Protein AF-A0A8T1C6S6-F1 (afdb_monomer_lite)

Secondary structure (DSSP, 8-state):
----HHHHHHHHHHHHHHHHHHHHHHHHHHHHHHHHHHHHHHHHHHHHHHHHHHHHHHHHHHHHHHHHHHHHS----TTSPPPP-------------------------------------

Structure (mmCIF, N/CA/C/O backbone):
data_AF-A0A8T1C6S6-F1
#
_entry.id   AF-A0A8T1C6S6-F1
#
loop_
_atom_site.group_PDB
_atom_site.id
_atom_site.type_symbol
_atom_site.label_atom_id
_atom_site.label_alt_id
_atom_site.label_comp_id
_atom_site.label_asym_id
_atom_site.label_entity_id
_atom_site.label_seq_id
_atom_site.pdbx_PDB_ins_code
_atom_site.Cartn_x
_atom_site.Cartn_y
_atom_site.Cartn_z
_atom_site.occupancy
_atom_site.B_iso_or_equiv
_atom_site.auth_seq_id
_atom_site.auth_comp_id
_atom_site.auth_asym_id
_atom_site.auth_atom_id
_atom_site.pdbx_PDB_model_num
ATOM 1 N N . MET A 1 1 ? 35.279 7.727 -55.010 1.00 49.59 1 MET A N 1
ATOM 2 C CA . MET A 1 1 ? 34.417 8.153 -53.891 1.00 49.59 1 MET A CA 1
ATOM 3 C C . MET A 1 1 ? 34.460 7.056 -52.834 1.00 49.59 1 MET A C 1
ATOM 5 O O . MET A 1 1 ? 33.750 6.072 -53.003 1.00 49.59 1 MET A O 1
ATOM 9 N N . PRO A 1 2 ? 35.362 7.113 -51.839 1.00 57.50 2 PRO A N 1
ATOM 10 C CA . PRO A 1 2 ? 35.356 6.124 -50.771 1.00 57.50 2 PRO A CA 1
ATOM 11 C C . PRO A 1 2 ? 34.124 6.400 -49.908 1.00 57.50 2 PRO A C 1
ATOM 13 O O . PRO A 1 2 ? 33.947 7.506 -49.404 1.00 57.50 2 PRO A O 1
ATOM 16 N N . PHE A 1 3 ? 33.221 5.430 -49.829 1.00 63.59 3 PHE A N 1
ATOM 17 C CA . PHE A 1 3 ? 32.068 5.519 -48.946 1.00 63.59 3 PHE A CA 1
ATOM 18 C C . PHE A 1 3 ? 32.552 5.517 -47.496 1.00 63.59 3 PHE A C 1
ATOM 20 O O . PHE A 1 3 ? 33.467 4.773 -47.143 1.00 63.59 3 PHE A O 1
ATOM 27 N N . ASP A 1 4 ? 31.933 6.365 -46.680 1.00 71.56 4 ASP A N 1
ATOM 28 C CA . ASP A 1 4 ? 32.281 6.645 -45.286 1.00 71.56 4 ASP A CA 1
ATOM 29 C C . ASP A 1 4 ? 31.857 5.486 -44.357 1.00 71.56 4 ASP A C 1
ATOM 31 O O . ASP A 1 4 ? 31.008 5.613 -43.475 1.00 71.56 4 ASP A O 1
ATOM 35 N N . LEU A 1 5 ? 32.399 4.293 -44.622 1.00 76.06 5 LEU A N 1
ATOM 36 C CA . LEU A 1 5 ? 32.108 3.040 -43.917 1.00 76.06 5 LEU A CA 1
ATOM 37 C C . LEU A 1 5 ? 32.369 3.153 -42.407 1.00 76.06 5 LEU A C 1
ATOM 39 O O . LEU A 1 5 ? 31.628 2.571 -41.620 1.00 76.06 5 LEU A O 1
ATOM 43 N N . GLY A 1 6 ? 33.360 3.954 -41.998 1.00 80.75 6 GLY A N 1
ATOM 44 C CA . GLY A 1 6 ? 33.658 4.204 -40.585 1.00 80.75 6 GLY A CA 1
ATOM 45 C C . GLY A 1 6 ? 32.567 5.004 -39.866 1.00 80.75 6 GLY A C 1
ATOM 46 O O . GLY A 1 6 ? 32.256 4.721 -38.710 1.00 80.75 6 GLY A O 1
ATOM 47 N N . LEU A 1 7 ? 31.928 5.960 -40.549 1.00 84.31 7 LEU A N 1
ATOM 48 C CA . LEU A 1 7 ? 30.832 6.741 -39.973 1.00 84.31 7 LEU A CA 1
ATOM 49 C C . LEU A 1 7 ? 29.555 5.902 -39.804 1.00 84.31 7 LEU A C 1
ATOM 51 O O . LEU A 1 7 ? 28.829 6.076 -38.822 1.00 84.31 7 LEU A O 1
ATOM 55 N N . LEU A 1 8 ? 29.284 4.978 -40.734 1.00 85.00 8 LEU A N 1
ATOM 56 C CA . LEU A 1 8 ? 28.167 4.037 -40.604 1.00 85.00 8 LEU A CA 1
ATOM 57 C C . LEU A 1 8 ? 28.379 3.048 -39.452 1.00 85.00 8 LEU A C 1
ATOM 59 O O . LEU A 1 8 ? 27.453 2.852 -38.666 1.00 85.00 8 LEU A O 1
ATOM 63 N N . ASP A 1 9 ? 29.575 2.473 -39.321 1.00 88.31 9 ASP A N 1
ATOM 64 C CA . ASP A 1 9 ? 29.896 1.502 -38.266 1.00 88.31 9 ASP A CA 1
ATOM 65 C C . ASP A 1 9 ? 29.833 2.129 -36.861 1.00 88.31 9 ASP A C 1
ATOM 67 O O . ASP A 1 9 ? 29.230 1.577 -35.934 1.00 88.31 9 ASP A O 1
ATOM 71 N N . LEU A 1 10 ? 30.332 3.365 -36.722 1.00 89.88 10 LEU A N 1
ATOM 72 C CA . LEU A 1 10 ? 30.216 4.141 -35.486 1.00 89.88 10 LEU A CA 1
ATOM 73 C C . LEU A 1 10 ? 28.750 4.421 -35.121 1.00 89.88 10 LEU A C 1
ATOM 75 O O . LEU A 1 10 ? 28.355 4.297 -33.959 1.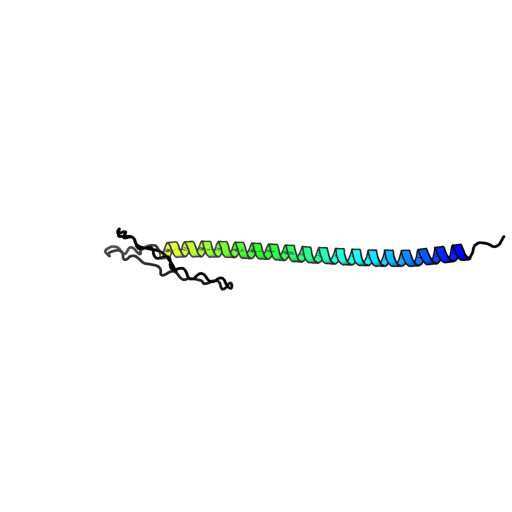00 89.88 10 LEU A O 1
ATOM 79 N N . LYS A 1 11 ? 27.925 4.788 -36.108 1.00 90.00 11 LYS A N 1
ATOM 80 C CA . LYS A 1 11 ? 26.500 5.067 -35.895 1.00 90.00 11 LYS A CA 1
ATOM 81 C C . LYS A 1 11 ? 25.739 3.802 -35.497 1.00 90.00 11 LYS A C 1
ATOM 83 O O . LYS A 1 11 ? 24.906 3.863 -34.595 1.00 90.00 11 LYS A O 1
ATOM 88 N N . LEU A 1 12 ? 26.063 2.664 -36.111 1.00 91.50 12 LEU A N 1
ATOM 89 C CA . LEU A 1 12 ? 25.465 1.368 -35.791 1.00 91.50 12 LEU A CA 1
ATOM 90 C C . LEU A 1 12 ? 25.827 0.920 -34.367 1.00 91.50 12 LEU A C 1
ATOM 92 O O . LEU A 1 12 ? 24.945 0.550 -33.592 1.00 91.50 12 LEU A O 1
ATOM 96 N N . THR A 1 13 ? 27.102 1.052 -33.995 1.00 92.88 13 THR A N 1
ATOM 97 C CA . THR A 1 13 ? 27.604 0.739 -32.649 1.00 92.88 13 THR A CA 1
ATOM 98 C C . THR A 1 13 ? 26.948 1.625 -31.588 1.00 92.88 13 THR A C 1
ATOM 100 O O . THR A 1 13 ? 26.507 1.142 -30.545 1.00 92.88 13 THR A O 1
ATOM 103 N N . CYS A 1 14 ? 26.808 2.923 -31.865 1.00 89.25 14 CYS A N 1
ATOM 104 C CA . CYS A 1 14 ? 26.141 3.852 -30.958 1.00 89.25 14 CYS A CA 1
ATOM 105 C C . CYS A 1 14 ? 24.650 3.509 -30.782 1.00 89.25 14 CYS A C 1
ATOM 107 O O . CYS A 1 14 ? 24.152 3.480 -29.656 1.00 89.25 14 CYS A O 1
ATOM 109 N N . CYS A 1 15 ? 23.948 3.171 -31.870 1.00 91.81 15 CYS A N 1
ATOM 110 C CA . CYS A 1 15 ? 22.557 2.722 -31.810 1.00 91.81 15 CYS A CA 1
ATOM 111 C C . CYS A 1 15 ? 22.387 1.449 -30.969 1.00 91.81 15 CYS A C 1
ATOM 113 O O . CYS A 1 15 ? 21.448 1.386 -30.177 1.00 91.81 15 CYS A O 1
ATOM 115 N N . ALA A 1 16 ? 23.292 0.474 -31.094 1.00 93.50 16 ALA A N 1
ATOM 116 C CA . ALA A 1 16 ? 23.253 -0.748 -30.292 1.00 93.50 16 ALA A CA 1
ATOM 117 C C . ALA A 1 16 ? 23.418 -0.445 -28.792 1.00 93.50 16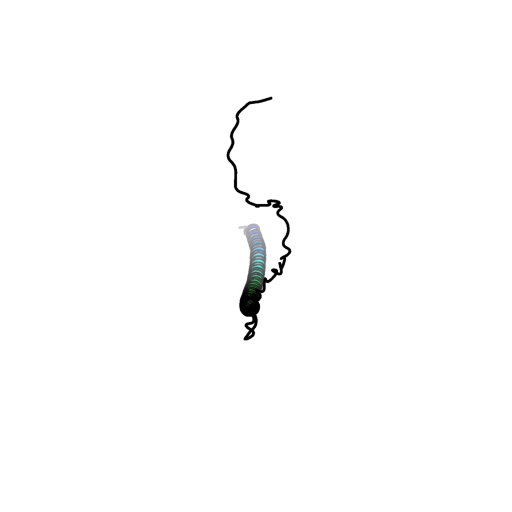 ALA A C 1
ATOM 119 O O . ALA A 1 16 ? 22.571 -0.821 -27.984 1.00 93.50 16 ALA A O 1
ATOM 120 N N . ILE A 1 17 ? 24.438 0.340 -28.428 1.00 94.94 17 ILE A N 1
ATOM 121 C CA . ILE A 1 17 ? 24.715 0.699 -27.028 1.00 94.94 17 ILE A CA 1
ATOM 122 C C . ILE A 1 17 ? 23.549 1.479 -26.408 1.00 94.94 17 ILE A C 1
ATOM 124 O O . ILE A 1 17 ? 23.157 1.229 -25.266 1.00 94.94 17 ILE A O 1
ATOM 128 N N . VAL A 1 18 ? 22.995 2.450 -27.137 1.00 95.12 18 VAL A N 1
ATOM 129 C CA . VAL A 1 18 ? 21.854 3.238 -26.654 1.00 95.12 18 VAL A CA 1
ATOM 130 C C . VAL A 1 18 ? 20.603 2.364 -26.537 1.00 95.12 18 VAL A C 1
ATOM 132 O O . VAL A 1 18 ? 19.873 2.490 -25.554 1.00 95.12 18 VAL A O 1
ATOM 135 N N . GLY A 1 19 ? 20.382 1.446 -27.482 1.00 95.25 19 GLY A N 1
ATOM 136 C CA . GLY A 1 19 ? 19.285 0.480 -27.445 1.00 95.25 19 GLY A CA 1
ATOM 137 C C . GLY A 1 19 ? 19.328 -0.422 -26.210 1.00 95.25 19 GLY A C 1
ATOM 138 O O . GLY A 1 19 ? 18.327 -0.536 -25.502 1.00 95.25 19 GLY A O 1
ATOM 139 N N . ASP A 1 20 ? 20.493 -0.984 -25.891 1.00 96.62 20 ASP A N 1
ATOM 140 C CA . ASP A 1 20 ? 20.669 -1.846 -24.716 1.00 96.62 20 ASP A CA 1
ATOM 141 C C . ASP A 1 20 ? 20.451 -1.085 -23.403 1.00 96.62 20 ASP A C 1
ATOM 143 O O . ASP A 1 20 ? 19.795 -1.582 -22.480 1.00 96.62 20 ASP A O 1
ATOM 147 N N . LYS A 1 21 ? 20.935 0.162 -23.325 1.00 96.56 21 LYS A N 1
ATOM 148 C CA . LYS A 1 21 ? 20.699 1.037 -22.167 1.00 96.56 21 LYS A CA 1
ATOM 149 C C . LYS A 1 21 ? 19.220 1.375 -21.998 1.00 96.56 21 LYS 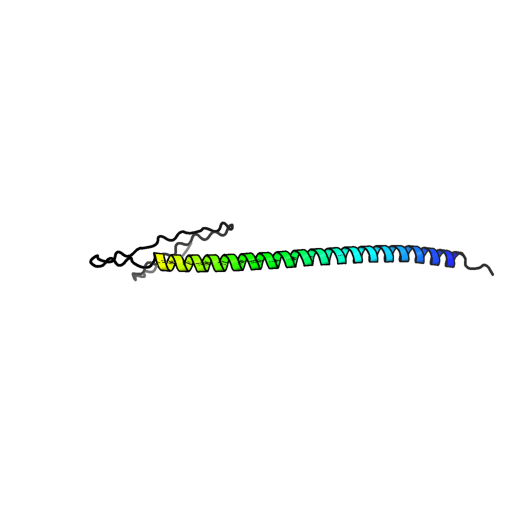A C 1
ATOM 151 O O . LYS A 1 21 ? 18.719 1.327 -20.878 1.00 96.56 21 LYS A O 1
ATOM 156 N N . LEU A 1 22 ? 18.517 1.683 -23.089 1.00 96.88 22 LEU A N 1
ATOM 157 C CA . LEU A 1 22 ? 17.076 1.949 -23.072 1.00 96.88 22 LEU A CA 1
ATOM 158 C C . LEU A 1 22 ? 16.285 0.720 -22.622 1.00 96.88 22 LEU A C 1
ATOM 160 O O . LEU A 1 22 ? 15.372 0.850 -21.809 1.00 96.88 22 LEU A O 1
ATOM 164 N N . LYS A 1 23 ? 16.655 -0.468 -23.107 1.00 96.94 23 LYS A N 1
ATOM 165 C CA . LYS A 1 23 ? 16.029 -1.726 -22.693 1.00 96.94 23 LYS A CA 1
ATOM 166 C C . LYS A 1 23 ? 16.237 -1.986 -21.203 1.00 96.94 23 LYS A C 1
ATOM 168 O O . LYS A 1 23 ? 15.271 -2.195 -20.482 1.00 96.94 23 LYS A O 1
ATOM 173 N N . THR A 1 24 ? 17.473 -1.856 -20.730 1.00 97.69 24 THR A N 1
ATOM 174 C CA . THR A 1 24 ? 17.809 -2.026 -19.309 1.00 97.69 24 THR A CA 1
ATOM 175 C C . THR A 1 24 ? 17.051 -1.031 -18.427 1.00 97.69 24 THR A C 1
ATOM 177 O O . THR A 1 24 ? 16.514 -1.403 -17.386 1.00 97.69 24 THR A O 1
ATOM 180 N N . ALA A 1 25 ? 16.969 0.235 -18.847 1.00 97.19 25 ALA A N 1
ATOM 181 C CA . ALA A 1 25 ? 16.226 1.260 -18.119 1.00 97.19 25 ALA A CA 1
ATOM 182 C C . ALA A 1 25 ? 14.722 0.952 -18.066 1.00 97.19 25 ALA A C 1
ATOM 184 O O . ALA A 1 25 ? 14.089 1.162 -17.032 1.00 97.19 25 ALA A O 1
ATOM 185 N N . ARG A 1 26 ? 14.157 0.426 -19.157 1.00 97.94 26 ARG A N 1
ATOM 186 C CA . ARG A 1 26 ? 12.755 0.011 -19.214 1.00 97.94 26 ARG A CA 1
ATOM 187 C C . ARG A 1 26 ? 12.476 -1.166 -18.282 1.00 97.94 26 ARG A C 1
ATOM 189 O O . ARG A 1 26 ? 11.557 -1.080 -17.477 1.00 97.94 26 ARG A O 1
ATOM 196 N N . ASP A 1 27 ? 13.307 -2.201 -18.324 1.00 98.19 27 ASP A N 1
ATOM 197 C CA . ASP A 1 27 ? 13.158 -3.379 -17.464 1.00 98.19 27 ASP A CA 1
ATOM 198 C C . ASP A 1 27 ? 13.286 -3.004 -15.971 1.00 98.19 27 ASP A C 1
ATOM 200 O O . ASP A 1 27 ? 12.549 -3.506 -15.114 1.00 98.19 27 ASP A O 1
ATOM 204 N N . ALA A 1 28 ? 14.185 -2.065 -15.649 1.00 97.88 28 ALA A N 1
ATOM 205 C CA . ALA A 1 28 ? 14.320 -1.512 -14.304 1.00 97.88 28 ALA A CA 1
ATOM 206 C C . ALA A 1 28 ? 13.078 -0.712 -13.875 1.00 97.88 28 ALA A C 1
ATOM 208 O O . ALA A 1 28 ? 12.618 -0.860 -12.741 1.00 97.88 28 ALA A O 1
ATOM 209 N N . ALA A 1 29 ? 12.510 0.101 -14.772 1.00 98.00 29 ALA A N 1
ATOM 210 C CA . ALA A 1 29 ? 11.282 0.846 -14.506 1.00 98.00 29 ALA A CA 1
ATOM 211 C C . ALA A 1 29 ? 10.090 -0.093 -14.271 1.00 98.00 29 ALA A C 1
ATOM 213 O O . ALA A 1 29 ? 9.356 0.093 -13.303 1.00 98.00 29 ALA A O 1
ATOM 214 N N . ASP A 1 30 ? 9.938 -1.139 -15.086 1.00 98.31 30 ASP A N 1
ATOM 215 C CA . ASP A 1 30 ? 8.880 -2.143 -14.928 1.00 98.31 30 ASP A CA 1
ATOM 216 C C . ASP A 1 30 ? 9.024 -2.900 -13.596 1.00 98.31 30 ASP A C 1
ATOM 218 O O . ASP A 1 30 ? 8.044 -3.118 -12.875 1.00 98.31 30 ASP A O 1
ATOM 222 N N . THR A 1 31 ? 10.261 -3.228 -13.213 1.00 98.31 31 THR A N 1
ATOM 223 C CA . THR A 1 31 ? 10.567 -3.847 -11.916 1.00 98.31 31 THR A CA 1
ATOM 224 C C . THR A 1 31 ? 10.199 -2.928 -10.754 1.00 98.31 31 THR A C 1
ATOM 226 O O . THR A 1 31 ? 9.536 -3.364 -9.810 1.00 98.31 31 THR A O 1
ATOM 229 N N . LEU A 1 32 ? 10.583 -1.650 -10.821 1.00 98.06 32 LEU A N 1
ATOM 230 C CA . LEU A 1 32 ? 10.248 -0.668 -9.793 1.00 98.06 32 LEU A CA 1
ATOM 231 C C . LEU A 1 32 ? 8.731 -0.491 -9.676 1.00 98.06 32 LEU A C 1
ATOM 233 O O . LEU A 1 32 ? 8.196 -0.479 -8.571 1.00 98.06 32 LEU A O 1
ATOM 237 N N . ASN A 1 33 ? 8.025 -0.421 -10.803 1.00 98.12 33 ASN A N 1
ATOM 238 C CA . ASN A 1 33 ? 6.577 -0.239 -10.819 1.00 98.12 33 ASN A CA 1
ATOM 239 C C . ASN A 1 33 ? 5.848 -1.432 -10.173 1.00 98.12 33 ASN A C 1
ATOM 241 O O . ASN A 1 33 ? 4.892 -1.265 -9.409 1.00 98.12 33 ASN A O 1
ATOM 245 N N . ARG A 1 34 ? 6.362 -2.649 -10.398 1.00 98.31 34 ARG A N 1
ATOM 246 C CA . ARG A 1 34 ? 5.892 -3.860 -9.716 1.00 98.31 34 ARG A CA 1
ATOM 247 C C . ARG A 1 34 ? 6.139 -3.800 -8.207 1.00 98.31 34 ARG A C 1
ATOM 249 O O . ARG A 1 34 ? 5.233 -4.115 -7.439 1.00 98.31 34 ARG A O 1
ATOM 256 N N . GLN A 1 35 ? 7.328 -3.375 -7.778 1.00 98.50 35 GLN A N 1
ATOM 257 C CA . GLN A 1 35 ? 7.656 -3.244 -6.353 1.00 98.50 35 GLN A CA 1
ATOM 258 C C . GLN A 1 35 ? 6.797 -2.187 -5.653 1.00 98.50 35 GLN A C 1
ATOM 260 O O . GLN A 1 35 ? 6.313 -2.427 -4.549 1.00 98.50 35 GLN A O 1
ATOM 265 N N . VAL A 1 36 ? 6.566 -1.038 -6.293 1.00 98.50 36 VAL A N 1
ATOM 266 C CA . VAL A 1 36 ? 5.688 0.017 -5.767 1.00 98.50 36 VAL A CA 1
ATOM 267 C C . VAL A 1 36 ? 4.271 -0.515 -5.581 1.00 98.50 36 VAL A C 1
ATOM 269 O O . VAL A 1 36 ? 3.702 -0.346 -4.505 1.00 98.50 36 VAL A O 1
ATOM 272 N N . SER A 1 37 ? 3.743 -1.237 -6.572 1.00 98.06 37 SER A N 1
ATOM 273 C CA . SER A 1 37 ? 2.414 -1.856 -6.488 1.00 98.06 37 SER A CA 1
ATOM 274 C C . SER A 1 37 ? 2.318 -2.862 -5.332 1.00 98.06 37 SER A C 1
ATOM 276 O O . SER A 1 37 ? 1.323 -2.906 -4.609 1.00 98.06 37 SER A O 1
ATOM 278 N N . GLU A 1 38 ? 3.368 -3.655 -5.106 1.00 98.38 38 GLU A N 1
ATOM 279 C CA . GLU A 1 38 ? 3.421 -4.603 -3.989 1.00 98.38 38 GLU A CA 1
ATOM 280 C C . GLU A 1 38 ? 3.484 -3.896 -2.627 1.00 98.38 38 GLU A C 1
ATOM 282 O O . GLU A 1 38 ? 2.789 -4.284 -1.685 1.00 98.38 38 GLU A O 1
ATOM 287 N N . ILE A 1 39 ? 4.309 -2.853 -2.506 1.00 98.19 39 ILE A N 1
ATOM 288 C CA . ILE A 1 39 ? 4.427 -2.053 -1.281 1.00 98.19 39 ILE A CA 1
ATOM 289 C C . ILE A 1 39 ? 3.095 -1.375 -0.960 1.00 98.19 39 ILE A C 1
ATOM 291 O O . ILE A 1 39 ? 2.656 -1.442 0.187 1.00 98.19 39 ILE A O 1
ATOM 295 N N . GLN A 1 40 ? 2.438 -0.782 -1.957 1.00 98.06 40 GLN A N 1
ATOM 296 C CA . GLN A 1 40 ? 1.117 -0.172 -1.803 1.00 98.06 40 GLN A CA 1
ATOM 297 C C . GLN A 1 40 ? 0.092 -1.202 -1.321 1.00 98.06 40 GLN A C 1
ATOM 299 O O . GLN A 1 40 ? -0.543 -0.994 -0.292 1.00 98.06 40 GLN A O 1
ATOM 304 N N . GLY A 1 41 ? 0.030 -2.376 -1.956 1.00 98.31 41 GLY A N 1
ATOM 305 C CA . GLY A 1 41 ? -0.877 -3.439 -1.522 1.00 98.31 41 GLY A CA 1
ATOM 306 C C . GLY A 1 41 ? -0.609 -3.932 -0.093 1.00 98.31 41 GLY A C 1
ATOM 307 O O . GLY A 1 41 ? -1.545 -4.261 0.638 1.00 98.31 41 GLY A O 1
ATOM 308 N N . ARG A 1 42 ? 0.656 -3.977 0.349 1.00 98.44 42 ARG A N 1
ATOM 309 C CA . ARG A 1 42 ? 0.995 -4.289 1.749 1.00 98.44 42 ARG A CA 1
ATOM 310 C C . ARG A 1 42 ? 0.597 -3.165 2.702 1.00 98.44 42 ARG A C 1
ATOM 312 O O . ARG A 1 42 ? 0.121 -3.460 3.796 1.00 98.44 42 ARG A O 1
ATOM 319 N N . HIS A 1 43 ? 0.777 -1.912 2.297 1.00 98.19 43 HIS A N 1
ATOM 320 C CA . HIS A 1 43 ? 0.389 -0.747 3.083 1.00 98.19 43 HIS A CA 1
ATOM 321 C C . HIS A 1 43 ? -1.123 -0.717 3.319 1.00 98.19 43 HIS A C 1
ATOM 323 O O . HIS A 1 43 ? -1.548 -0.626 4.466 1.00 98.19 43 HIS A O 1
ATOM 329 N N . ASP A 1 44 ? -1.926 -0.921 2.275 1.00 98.00 44 ASP A N 1
ATOM 330 C CA . ASP A 1 44 ? -3.388 -0.937 2.383 1.00 98.00 44 ASP A CA 1
ATOM 331 C C . ASP A 1 44 ? -3.878 -2.031 3.339 1.00 98.00 44 ASP A C 1
ATOM 333 O O . ASP A 1 44 ? -4.755 -1.805 4.175 1.00 98.00 44 ASP A O 1
ATOM 337 N N . ARG A 1 45 ? -3.265 -3.221 3.274 1.00 97.94 45 ARG A N 1
ATOM 338 C CA . ARG A 1 45 ? -3.558 -4.318 4.210 1.00 97.94 45 ARG A CA 1
ATOM 339 C C . ARG A 1 45 ? -3.201 -3.953 5.647 1.00 97.94 45 ARG A C 1
ATOM 341 O O . ARG A 1 45 ? -3.973 -4.259 6.552 1.00 97.94 45 ARG A O 1
ATOM 348 N N . LEU A 1 46 ? -2.050 -3.316 5.858 1.00 98.06 46 LEU A N 1
ATOM 349 C CA . LEU A 1 46 ? -1.610 -2.895 7.186 1.00 98.06 46 LEU A CA 1
ATOM 350 C C . LEU A 1 46 ? -2.537 -1.822 7.769 1.00 98.06 46 LEU A C 1
ATOM 352 O O . LEU A 1 46 ? -2.896 -1.904 8.940 1.00 98.06 46 LEU A O 1
ATOM 356 N N . VAL A 1 47 ? -2.964 -0.853 6.956 1.00 98.12 47 VAL A N 1
ATOM 357 C CA . VAL A 1 47 ? -3.934 0.176 7.357 1.00 98.12 47 VAL A CA 1
ATOM 358 C C . VAL A 1 47 ? -5.271 -0.464 7.733 1.00 98.12 47 VAL A C 1
ATOM 360 O O . VAL A 1 47 ? -5.820 -0.162 8.791 1.00 98.12 47 VAL A O 1
ATOM 363 N N . ALA A 1 48 ? -5.766 -1.413 6.934 1.00 97.44 48 ALA A N 1
ATOM 364 C CA . ALA A 1 48 ? -7.007 -2.122 7.238 1.00 97.44 48 ALA A CA 1
ATOM 365 C C . ALA A 1 48 ? -6.934 -2.924 8.554 1.00 97.44 48 ALA A C 1
ATOM 367 O O . ALA A 1 48 ? -7.902 -2.955 9.321 1.00 97.44 48 ALA A O 1
ATOM 368 N N . ASP A 1 49 ? -5.795 -3.563 8.834 1.00 98.19 49 ASP A N 1
ATOM 369 C CA . ASP A 1 49 ? -5.577 -4.308 10.078 1.00 98.19 49 ASP A CA 1
ATOM 370 C C . ASP A 1 49 ? -5.458 -3.384 11.300 1.00 98.19 49 ASP A C 1
ATOM 372 O O . ASP A 1 49 ? -6.046 -3.641 12.357 1.00 98.19 49 ASP A O 1
ATOM 376 N N . HIS A 1 50 ? -4.773 -2.251 11.133 1.00 97.44 50 HIS A N 1
ATOM 377 C CA . HIS A 1 50 ? -4.695 -1.202 12.141 1.00 97.44 50 HIS A CA 1
ATOM 378 C C . HIS A 1 50 ? -6.097 -0.697 12.501 1.00 97.44 50 HIS A C 1
ATOM 380 O O . HIS A 1 50 ? -6.499 -0.762 13.661 1.00 97.44 50 HIS A O 1
ATOM 386 N N . ASP A 1 51 ? -6.897 -0.311 11.511 1.00 98.00 51 ASP A N 1
ATOM 387 C CA . ASP A 1 51 ? -8.280 0.123 11.708 1.00 98.00 51 ASP A CA 1
ATOM 388 C C . ASP A 1 51 ? -9.127 -0.924 12.440 1.00 98.00 51 ASP A C 1
ATOM 390 O O . ASP A 1 51 ? -9.920 -0.601 13.330 1.00 98.00 51 ASP A O 1
ATOM 394 N N . ARG A 1 52 ? -8.972 -2.203 12.082 1.00 97.50 52 ARG A N 1
ATOM 395 C CA . ARG A 1 52 ? -9.671 -3.303 12.754 1.00 97.50 52 ARG A CA 1
ATOM 396 C C . ARG A 1 52 ? -9.284 -3.384 14.228 1.00 97.50 52 ARG A C 1
ATOM 398 O O . ARG A 1 52 ? -10.171 -3.470 15.078 1.00 97.50 52 ARG A O 1
ATOM 405 N N . THR A 1 53 ? -7.992 -3.322 14.525 1.00 97.31 53 THR A N 1
ATOM 406 C CA . THR A 1 53 ? -7.466 -3.370 15.893 1.00 97.31 53 THR A CA 1
ATOM 407 C C . THR A 1 53 ? -7.961 -2.182 16.717 1.00 97.31 53 THR A C 1
ATOM 409 O O . THR A 1 53 ? -8.378 -2.347 17.864 1.00 97.31 53 THR A O 1
ATOM 412 N N . PHE A 1 54 ? -8.010 -0.987 16.126 1.00 96.75 54 PHE A N 1
ATOM 413 C CA . PHE A 1 54 ? -8.540 0.205 16.789 1.00 96.75 54 PHE A CA 1
ATOM 414 C C . PHE A 1 54 ? -10.030 0.078 17.107 1.00 96.75 54 PHE A C 1
ATOM 416 O O . PHE A 1 54 ? -10.428 0.381 18.233 1.00 96.75 54 PHE A O 1
ATOM 423 N N . ARG A 1 55 ? -10.844 -0.437 16.174 1.00 96.75 55 ARG A N 1
ATOM 424 C CA . ARG A 1 55 ? -12.272 -0.709 16.427 1.00 96.75 55 ARG A CA 1
ATOM 425 C C . ARG A 1 55 ? -12.470 -1.746 17.532 1.00 96.75 55 ARG A C 1
ATOM 427 O O . ARG A 1 55 ? -13.328 -1.569 18.390 1.00 96.75 55 ARG A O 1
ATOM 434 N N . GLN A 1 56 ? -11.669 -2.812 17.538 1.00 97.12 56 GLN A N 1
ATOM 435 C CA . GLN A 1 56 ? -11.722 -3.834 18.588 1.00 97.12 56 GLN A CA 1
ATOM 436 C C . GLN A 1 56 ? -11.364 -3.261 19.959 1.00 97.12 56 GLN A C 1
ATOM 438 O O . GLN A 1 56 ? -12.041 -3.555 20.943 1.00 97.12 56 GLN A O 1
ATOM 443 N N . ARG A 1 57 ? -10.326 -2.422 20.024 1.00 97.38 57 ARG A N 1
ATOM 444 C CA . ARG A 1 57 ? -9.925 -1.748 21.259 1.00 97.38 57 ARG A CA 1
ATOM 445 C C . ARG A 1 57 ? -11.011 -0.798 21.761 1.00 97.38 57 ARG A C 1
ATOM 447 O O . ARG A 1 57 ? -11.307 -0.826 22.949 1.00 97.38 57 ARG A O 1
ATOM 454 N N . ASP A 1 58 ? -11.605 0.011 20.884 1.00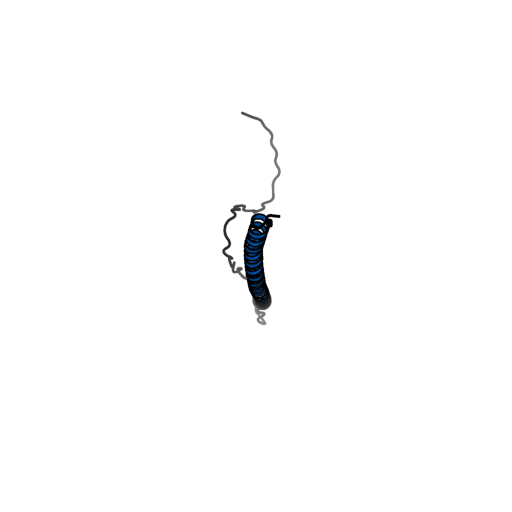 97.50 58 ASP A N 1
ATOM 455 C CA . ASP A 1 58 ? -12.702 0.921 21.249 1.00 97.50 58 ASP A CA 1
ATOM 456 C C . ASP A 1 58 ? -13.894 0.156 21.835 1.00 97.50 58 ASP A C 1
ATOM 458 O O . ASP A 1 58 ? -14.400 0.489 22.905 1.00 97.50 58 ASP A O 1
ATOM 462 N N . GLU A 1 59 ? -14.284 -0.942 21.190 1.00 97.31 59 GLU A N 1
ATOM 463 C CA . GLU A 1 59 ? -15.370 -1.793 21.668 1.00 97.31 59 GLU A CA 1
ATOM 464 C C . GLU A 1 59 ? -15.035 -2.470 23.008 1.00 97.31 59 GLU A C 1
ATOM 466 O O . GLU A 1 59 ? -15.879 -2.535 23.904 1.00 97.31 59 GLU A O 1
ATOM 471 N N . ALA A 1 60 ? -13.796 -2.934 23.193 1.00 96.50 60 ALA A N 1
ATOM 472 C CA . ALA A 1 60 ? -13.346 -3.488 24.467 1.00 96.50 60 ALA A CA 1
ATOM 473 C C . ALA A 1 60 ? -13.381 -2.437 25.589 1.00 96.50 60 ALA A C 1
ATOM 475 O O . ALA A 1 60 ? -13.861 -2.727 26.686 1.00 96.50 60 ALA A O 1
ATOM 476 N N . LEU A 1 61 ? -12.938 -1.208 25.312 1.00 96.56 61 LEU A N 1
ATOM 477 C CA . LEU A 1 61 ? -12.992 -0.097 26.264 1.00 96.56 61 LEU A CA 1
ATOM 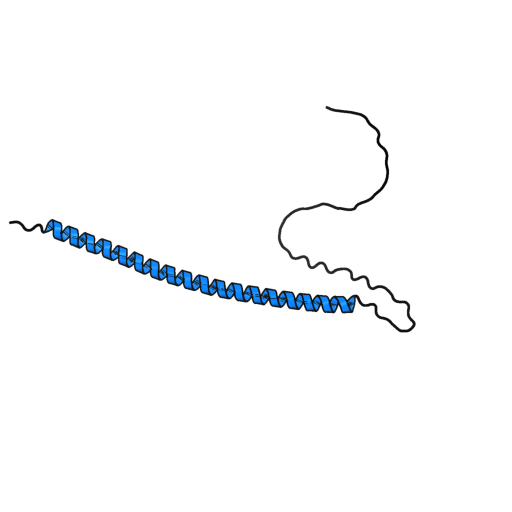478 C C . LEU A 1 61 ? -14.435 0.295 26.597 1.00 96.56 61 LEU A C 1
ATOM 480 O O . LEU A 1 61 ? -14.749 0.494 27.769 1.00 96.56 61 LEU A O 1
ATOM 484 N N . ARG A 1 62 ? -15.336 0.325 25.606 1.00 95.88 62 ARG A N 1
ATOM 485 C CA . ARG A 1 62 ? -16.772 0.563 25.826 1.00 95.88 62 ARG A CA 1
ATOM 486 C C . ARG A 1 62 ? -17.377 -0.487 26.761 1.00 95.88 62 ARG A C 1
ATOM 488 O O . ARG A 1 62 ? -18.118 -0.141 27.679 1.00 95.88 62 ARG A O 1
ATOM 495 N N . ARG A 1 63 ? -17.035 -1.764 26.570 1.00 95.25 63 ARG A N 1
ATOM 496 C CA . ARG A 1 63 ? -17.488 -2.857 27.449 1.00 95.25 63 ARG A CA 1
ATOM 497 C C . ARG A 1 63 ? -16.912 -2.741 28.855 1.00 95.25 63 ARG A C 1
ATOM 499 O O . ARG A 1 63 ? -17.650 -2.918 29.819 1.00 95.25 63 ARG A O 1
ATOM 506 N N . LEU A 1 64 ? -15.626 -2.418 28.982 1.00 94.25 64 LEU A N 1
ATOM 507 C CA . LEU A 1 64 ? -14.993 -2.202 30.283 1.00 94.25 64 LEU A CA 1
ATOM 508 C C . LEU A 1 64 ? -15.639 -1.041 31.042 1.00 94.25 64 LEU A C 1
ATOM 510 O O . LEU A 1 64 ? -15.894 -1.179 32.234 1.00 94.25 64 LEU A O 1
ATOM 514 N N . ALA A 1 65 ? -15.967 0.060 30.361 1.00 92.00 65 ALA A N 1
ATOM 515 C CA . ALA A 1 65 ? -16.688 1.178 30.963 1.00 92.00 65 ALA A CA 1
ATOM 516 C C . ALA A 1 65 ? -18.073 0.749 31.475 1.00 92.00 65 ALA A C 1
ATOM 518 O O . ALA A 1 65 ? -18.421 1.049 32.613 1.00 92.00 65 ALA A O 1
ATOM 519 N N . ALA A 1 66 ? -18.829 -0.028 30.691 1.00 91.12 66 ALA A N 1
ATOM 520 C CA . ALA A 1 66 ? -20.121 -0.558 31.130 1.00 91.12 66 ALA A CA 1
ATOM 521 C C . ALA A 1 66 ? -19.996 -1.465 32.371 1.00 91.12 66 ALA A C 1
ATOM 523 O O . ALA A 1 66 ? -20.810 -1.379 33.288 1.00 91.12 66 ALA A O 1
ATOM 524 N N . VAL A 1 67 ? -18.959 -2.307 32.435 1.00 90.88 67 VAL A N 1
ATOM 525 C CA . VAL A 1 67 ? -18.681 -3.136 33.619 1.00 90.88 67 VAL A CA 1
ATOM 526 C C . VAL A 1 67 ? -18.305 -2.266 34.820 1.00 90.88 67 VAL A C 1
ATOM 528 O O . VAL A 1 67 ? -18.834 -2.479 35.911 1.00 90.88 67 VAL A O 1
ATOM 531 N N . ALA A 1 68 ? -17.446 -1.264 34.633 1.00 85.94 68 ALA A N 1
ATOM 532 C CA . ALA A 1 68 ? -17.054 -0.342 35.694 1.00 85.94 68 ALA A CA 1
ATOM 533 C C . ALA A 1 68 ? -18.261 0.413 36.278 1.00 85.94 68 ALA A C 1
ATOM 535 O O . ALA A 1 68 ? -18.363 0.515 37.495 1.00 85.94 68 ALA A O 1
ATOM 536 N N . GLU A 1 69 ? -19.212 0.845 35.443 1.00 83.38 69 GLU A N 1
ATOM 537 C CA . GLU A 1 69 ? -20.482 1.450 35.882 1.00 83.38 69 GLU A CA 1
ATOM 538 C C . GLU A 1 69 ? -21.332 0.495 36.734 1.00 83.38 69 GLU A C 1
ATOM 540 O O . GLU A 1 69 ? -21.952 0.894 37.720 1.00 83.38 69 GLU A O 1
ATOM 545 N N . THR A 1 70 ? -21.364 -0.798 36.396 1.00 79.62 70 THR A N 1
ATOM 546 C CA . THR A 1 70 ? -22.073 -1.780 37.235 1.00 79.62 70 THR A CA 1
ATOM 547 C C . THR A 1 70 ? -21.354 -2.052 38.554 1.00 79.62 70 THR A C 1
ATOM 549 O O . THR A 1 70 ? -22.014 -2.232 39.575 1.00 79.62 70 THR A O 1
ATOM 552 N N . ALA A 1 71 ? -20.019 -2.047 38.552 1.00 73.50 71 ALA A N 1
ATOM 553 C CA . ALA A 1 71 ? -19.198 -2.299 39.733 1.00 73.50 71 ALA A CA 1
ATOM 554 C C . ALA A 1 71 ? -19.131 -1.094 40.688 1.00 73.50 71 ALA A C 1
ATOM 556 O O . ALA A 1 71 ? -18.997 -1.277 41.896 1.00 73.50 71 ALA A O 1
ATOM 557 N N . SER A 1 72 ? -19.241 0.132 40.169 1.00 70.12 72 SER A N 1
ATOM 558 C CA . SER A 1 72 ? -19.280 1.367 40.962 1.00 70.12 72 SER A CA 1
ATOM 559 C C . SER A 1 72 ? -20.641 1.602 41.626 1.00 70.12 72 SER A C 1
ATOM 561 O O . SER A 1 72 ? -20.760 2.436 42.527 1.00 70.12 72 SER A O 1
ATOM 563 N N . ARG A 1 73 ? -21.679 0.863 41.211 1.00 69.81 73 ARG A N 1
ATOM 564 C CA . ARG A 1 73 ? -23.034 1.003 41.740 1.00 69.81 73 ARG A CA 1
ATOM 565 C C . ARG A 1 73 ? -23.143 0.340 43.122 1.00 69.81 73 ARG A C 1
ATOM 567 O O . ARG A 1 73 ? -22.962 -0.872 43.231 1.00 69.81 73 ARG A O 1
ATOM 574 N N . PRO A 1 74 ? -23.498 1.085 44.186 1.00 65.00 74 PRO A N 1
ATOM 575 C CA . PRO A 1 74 ? -23.659 0.502 45.513 1.00 65.00 74 PRO A CA 1
ATOM 576 C C . PRO A 1 74 ? -24.789 -0.531 45.520 1.00 65.00 74 PRO A C 1
ATOM 578 O O . PRO A 1 74 ? -25.915 -0.232 45.107 1.00 65.00 74 PRO A O 1
ATOM 581 N N . ILE A 1 75 ? -24.512 -1.732 46.028 1.00 65.06 75 ILE A N 1
ATOM 582 C CA . ILE A 1 75 ? -25.537 -2.756 46.242 1.00 65.06 75 ILE A CA 1
ATOM 583 C C . ILE A 1 75 ? -26.475 -2.247 47.342 1.00 65.06 75 ILE A C 1
ATOM 585 O O . ILE A 1 75 ? -26.083 -2.117 48.501 1.00 65.06 75 ILE A O 1
ATOM 589 N N . ARG A 1 76 ? -27.725 -1.933 46.984 1.00 60.56 76 ARG A N 1
ATOM 590 C CA . ARG A 1 76 ? -28.764 -1.580 47.959 1.00 60.56 76 ARG A CA 1
ATOM 591 C C . ARG A 1 76 ? -29.442 -2.851 48.453 1.00 60.56 76 ARG A C 1
ATOM 593 O O . ARG A 1 76 ? -30.253 -3.432 47.740 1.00 60.56 76 ARG A O 1
ATOM 600 N N . VAL A 1 77 ? -29.124 -3.257 49.678 1.00 61.69 77 VAL A N 1
ATOM 601 C CA . VAL A 1 77 ? -29.870 -4.293 50.402 1.00 61.69 77 VAL A CA 1
ATOM 602 C C . VAL A 1 77 ? -30.963 -3.592 51.220 1.00 61.69 77 VAL A C 1
ATOM 604 O O . VAL A 1 77 ? -30.626 -2.728 52.034 1.00 61.69 77 VAL A O 1
ATOM 607 N N . PRO A 1 78 ? -32.261 -3.895 51.014 1.00 55.47 78 PRO A N 1
ATOM 608 C CA . PRO A 1 78 ? -33.332 -3.320 51.826 1.00 55.47 78 PRO A CA 1
ATOM 609 C C . PRO A 1 78 ? -33.069 -3.561 53.320 1.00 55.47 78 PRO A C 1
ATOM 611 O O . PRO A 1 78 ? -32.940 -4.704 53.748 1.00 55.47 78 PRO A O 1
ATOM 614 N N . GLY A 1 79 ? -32.957 -2.482 54.101 1.00 59.09 79 GLY A N 1
ATOM 615 C CA . GLY A 1 79 ? -32.706 -2.534 55.548 1.00 59.09 79 GLY A CA 1
ATOM 616 C C . GLY A 1 79 ? -31.238 -2.441 55.996 1.00 59.09 79 GLY A C 1
ATOM 617 O O . GLY A 1 79 ? -31.008 -2.377 57.199 1.00 59.09 79 GLY A O 1
ATOM 618 N N . ALA A 1 80 ? -30.255 -2.381 55.087 1.00 57.88 80 ALA A N 1
ATOM 619 C CA . ALA A 1 80 ? -28.839 -2.227 55.446 1.00 57.88 80 ALA A CA 1
ATOM 620 C C . ALA A 1 80 ? -28.274 -0.846 55.043 1.00 57.88 80 ALA A C 1
ATOM 622 O O . ALA A 1 80 ? -28.605 -0.341 53.964 1.00 57.88 80 ALA A O 1
ATOM 623 N N . PRO A 1 81 ? -27.402 -0.224 55.863 1.00 57.03 81 PRO A N 1
ATOM 624 C CA . PRO A 1 81 ? -26.701 1.000 55.483 1.00 57.03 81 PRO A CA 1
ATOM 625 C C . PRO A 1 81 ? -25.755 0.747 54.297 1.00 57.03 81 PRO A C 1
ATOM 627 O O . PRO A 1 81 ? -25.047 -0.258 54.245 1.00 57.03 81 PRO A O 1
ATOM 630 N N . SER A 1 82 ? -25.748 1.661 53.325 1.00 54.22 82 SER A N 1
ATOM 631 C CA . SER A 1 82 ? -24.930 1.559 52.112 1.00 54.22 82 SER A CA 1
ATOM 632 C C . SER A 1 82 ? -23.448 1.781 52.416 1.00 54.22 82 SER A C 1
ATOM 634 O O . SER A 1 82 ? -23.072 2.865 52.862 1.00 54.22 82 SER A O 1
ATOM 636 N N . ILE A 1 83 ? -22.609 0.786 52.122 1.00 57.41 83 ILE A N 1
ATOM 637 C CA . ILE A 1 83 ? -21.150 0.887 52.239 1.00 57.41 83 ILE A CA 1
ATOM 638 C C . ILE A 1 83 ? -20.587 1.326 50.873 1.00 57.41 83 ILE A C 1
ATOM 640 O O . ILE A 1 83 ? -20.855 0.651 49.875 1.00 57.41 83 ILE A O 1
ATOM 644 N N . PRO A 1 84 ? -19.851 2.448 50.778 1.00 53.88 84 PRO A N 1
ATOM 645 C CA . PRO A 1 84 ? -19.248 2.883 49.522 1.00 53.88 84 PRO A CA 1
ATOM 646 C C . PRO A 1 84 ? -18.144 1.909 49.085 1.00 53.88 84 PRO A C 1
ATOM 648 O O . PRO A 1 84 ? -17.250 1.583 49.863 1.00 53.88 84 PRO A O 1
ATOM 651 N N . VAL A 1 85 ? -18.193 1.456 47.830 1.00 54.56 85 VAL A N 1
ATOM 652 C CA . VAL A 1 85 ? -17.151 0.612 47.230 1.00 54.56 85 VAL A CA 1
ATOM 653 C C . VAL A 1 85 ? -16.126 1.526 46.559 1.00 54.56 85 VAL A C 1
ATOM 655 O O . VAL A 1 85 ? -16.382 2.078 45.492 1.00 54.56 85 VAL A O 1
ATOM 658 N N . THR A 1 86 ? -14.962 1.718 47.181 1.00 51.50 86 THR A N 1
ATOM 659 C CA . THR A 1 86 ? -13.825 2.398 46.544 1.00 51.50 86 THR A CA 1
ATOM 660 C C . THR A 1 86 ? -13.066 1.394 45.683 1.00 51.50 86 THR A C 1
ATOM 662 O O . THR A 1 86 ? -12.360 0.530 46.204 1.00 51.50 86 THR A O 1
ATOM 665 N N . SER A 1 87 ? -13.205 1.482 44.362 1.00 53.53 87 SER A N 1
ATOM 666 C CA . SER A 1 87 ? -12.409 0.686 43.427 1.00 53.53 87 SER A CA 1
ATOM 667 C C . SER A 1 87 ? -10.951 1.155 43.458 1.00 53.53 87 SER A C 1
ATOM 669 O O . SER A 1 87 ? -10.639 2.241 42.967 1.00 53.53 87 SER A O 1
ATOM 671 N N . ALA A 1 88 ? -10.050 0.348 44.024 1.00 57.19 88 ALA A N 1
ATOM 672 C CA . ALA A 1 88 ? -8.614 0.540 43.848 1.00 57.19 88 ALA A CA 1
ATOM 673 C C . ALA A 1 88 ? -8.287 0.313 42.363 1.00 57.19 88 ALA A C 1
ATOM 675 O O . ALA A 1 88 ? -8.454 -0.791 41.845 1.00 57.19 88 ALA A O 1
ATOM 676 N N . GLY A 1 89 ? -7.916 1.385 41.661 1.00 46.84 89 GLY A N 1
ATOM 677 C CA . GLY A 1 89 ? -7.667 1.359 40.223 1.00 46.84 89 GLY A CA 1
ATOM 678 C C . GLY A 1 89 ? -6.587 0.343 39.854 1.00 46.84 89 GLY A C 1
ATOM 679 O O . GLY A 1 89 ? -5.476 0.384 40.380 1.00 46.84 89 GLY A O 1
ATOM 680 N N . VAL A 1 90 ? -6.903 -0.562 38.925 1.00 51.06 90 VAL A N 1
ATOM 681 C CA . VAL A 1 90 ? -5.894 -1.406 38.284 1.00 51.06 90 VAL A CA 1
ATOM 682 C C . VAL A 1 90 ? -5.125 -0.541 37.283 1.00 51.06 90 VAL A C 1
ATOM 684 O O . VAL A 1 90 ? -5.641 -0.140 36.242 1.00 51.06 90 VAL A O 1
ATOM 687 N N . SER A 1 91 ? -3.891 -0.189 37.635 1.00 46.88 91 SER A N 1
ATOM 688 C CA . SER A 1 91 ? -2.967 0.487 36.727 1.00 46.88 91 SER A CA 1
ATOM 689 C C . SER A 1 91 ? -2.434 -0.539 35.728 1.00 46.88 91 SER A C 1
ATOM 691 O O . SER A 1 91 ? -1.567 -1.350 36.053 1.00 46.88 91 SER A O 1
ATOM 693 N N . VAL A 1 92 ? -2.981 -0.542 34.511 1.00 50.00 92 VAL A N 1
ATOM 694 C CA . VAL A 1 92 ? -2.401 -1.285 33.387 1.00 50.00 92 VAL A CA 1
ATOM 695 C C . VAL A 1 92 ? -1.270 -0.430 32.822 1.00 50.00 92 VAL A C 1
ATOM 697 O O . VAL A 1 92 ? -1.475 0.428 31.966 1.00 50.00 92 VAL A O 1
ATOM 700 N N . GLY A 1 93 ? -0.068 -0.639 33.360 1.00 44.75 93 GLY A N 1
ATOM 701 C CA . GLY A 1 93 ? 1.166 -0.049 32.855 1.00 44.75 93 GLY A CA 1
ATOM 702 C C . GLY A 1 93 ? 1.486 -0.581 31.461 1.00 44.75 93 GLY A C 1
ATOM 703 O O . GLY A 1 93 ? 1.988 -1.693 31.308 1.00 44.75 93 GLY A O 1
ATOM 704 N N . GLY A 1 94 ? 1.194 0.220 30.437 1.00 39.72 94 GLY A N 1
ATOM 705 C CA . GLY A 1 94 ? 1.730 0.026 29.096 1.00 39.72 94 GLY A CA 1
ATOM 706 C C . GLY A 1 94 ? 3.233 0.295 29.109 1.00 39.72 94 GLY A C 1
ATOM 707 O O . GLY A 1 94 ? 3.662 1.428 29.312 1.00 39.72 94 GLY A O 1
ATOM 708 N N . SER A 1 95 ? 4.029 -0.757 28.926 1.00 57.06 95 SER A N 1
ATOM 709 C CA . SER A 1 95 ? 5.482 -0.667 28.798 1.00 57.06 95 SER A CA 1
ATOM 710 C C . SER A 1 95 ? 5.847 0.028 27.482 1.00 57.06 95 S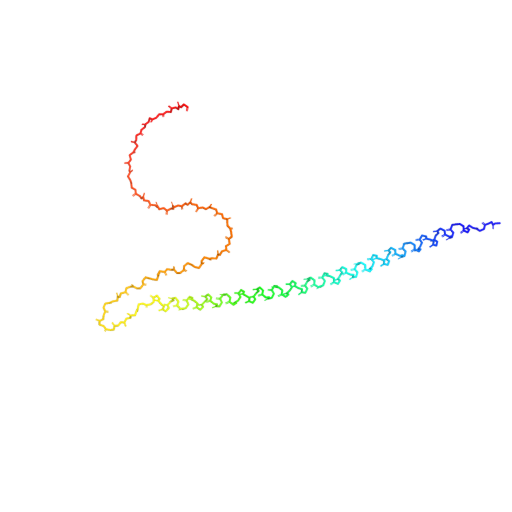ER A C 1
ATOM 712 O O . SER A 1 95 ? 5.708 -0.548 26.403 1.00 57.06 95 SER A O 1
ATOM 714 N N . GLY A 1 96 ? 6.282 1.283 27.586 1.00 40.28 96 GLY A N 1
ATOM 715 C CA . GLY A 1 96 ? 6.862 2.091 26.518 1.00 40.28 96 GLY A CA 1
ATOM 716 C C . GLY A 1 96 ? 7.945 2.984 27.121 1.00 40.28 96 GLY A C 1
ATOM 717 O O . GLY A 1 96 ? 7.681 3.776 28.020 1.00 40.28 96 GLY A O 1
ATOM 718 N N . SER A 1 97 ? 9.178 2.773 26.680 1.00 47.53 97 SER A N 1
ATOM 719 C CA . SER A 1 97 ? 10.422 3.248 27.281 1.00 47.53 97 SER A CA 1
ATOM 720 C C . SER A 1 97 ? 10.566 4.767 27.485 1.00 47.53 97 SER A C 1
ATOM 722 O O . SER A 1 97 ? 10.261 5.568 26.610 1.00 47.53 97 SER A O 1
ATOM 724 N N . THR A 1 98 ? 11.184 5.086 28.632 1.00 47.28 98 THR A N 1
ATOM 725 C CA . THR A 1 98 ? 12.105 6.202 28.942 1.00 47.28 98 THR A CA 1
ATOM 726 C C . THR A 1 98 ? 11.656 7.647 28.693 1.00 47.28 98 THR A C 1
ATOM 728 O O . THR A 1 98 ? 11.958 8.231 27.658 1.00 47.28 98 THR A O 1
ATOM 731 N N . ALA A 1 99 ? 11.142 8.288 29.745 1.00 40.44 99 ALA A N 1
ATOM 732 C CA . ALA A 1 99 ? 11.541 9.645 30.124 1.00 40.44 99 ALA A CA 1
ATOM 733 C C . ALA A 1 99 ? 11.319 9.819 31.634 1.00 40.44 99 ALA A C 1
ATOM 735 O O . ALA A 1 99 ? 10.216 9.631 32.142 1.00 40.44 99 ALA A O 1
ATOM 736 N N . ALA A 1 100 ? 12.394 10.117 32.360 1.00 46.72 100 ALA A N 1
ATOM 737 C CA . ALA A 1 100 ? 12.357 10.398 33.784 1.00 46.72 100 ALA A CA 1
ATOM 738 C C . ALA A 1 100 ? 11.547 11.674 34.059 1.00 46.72 100 ALA A C 1
ATOM 740 O O . ALA A 1 100 ? 11.903 12.737 33.562 1.00 46.72 100 ALA A O 1
ATOM 741 N N . VAL A 1 101 ? 10.520 11.580 34.903 1.00 39.06 101 VAL A N 1
ATOM 742 C CA . VAL A 1 101 ? 9.990 12.713 35.671 1.00 39.06 101 VAL A CA 1
ATOM 743 C C . VAL A 1 101 ? 9.696 12.202 37.079 1.00 39.06 101 VAL A C 1
ATOM 745 O O . VAL A 1 101 ? 8.625 11.682 37.377 1.00 39.06 101 VAL A O 1
ATOM 748 N N . SER A 1 102 ? 10.697 12.333 37.950 1.00 42.84 102 SER A N 1
ATOM 749 C CA . SER A 1 102 ? 10.468 12.454 39.387 1.00 42.84 102 SER A CA 1
ATOM 750 C C . SER A 1 102 ? 9.947 13.863 39.633 1.00 42.84 102 SER A C 1
ATOM 752 O O . SER A 1 102 ? 10.662 14.837 39.416 1.00 42.84 102 SER A O 1
ATOM 754 N N . GLY A 1 103 ? 8.700 13.977 40.068 1.00 37.16 103 GLY A N 1
ATOM 755 C CA . GLY A 1 103 ? 8.087 15.257 40.396 1.00 37.16 103 GLY A CA 1
ATOM 756 C C . GLY A 1 103 ? 6.824 15.040 41.208 1.00 37.16 103 GLY A C 1
ATOM 757 O O . GLY A 1 103 ? 5.724 15.110 40.671 1.00 37.16 103 GLY A O 1
ATOM 758 N N . LEU A 1 104 ? 6.999 14.733 42.496 1.00 38.94 104 LEU A N 1
ATOM 759 C CA . LEU A 1 104 ? 5.938 14.769 43.500 1.00 38.94 104 LEU A CA 1
ATOM 760 C C . LEU A 1 104 ? 5.307 16.172 43.508 1.00 38.94 104 LEU A C 1
ATOM 762 O O . LEU A 1 104 ? 5.859 17.110 44.077 1.00 38.94 104 LEU A O 1
ATOM 766 N N . LEU A 1 105 ? 4.135 16.318 42.898 1.00 43.50 105 LEU A N 1
ATOM 767 C CA . LEU A 1 105 ? 3.225 17.422 43.180 1.00 43.50 105 LEU A CA 1
ATOM 768 C C . LEU A 1 105 ? 2.331 16.988 44.340 1.00 43.50 105 LEU A C 1
ATOM 770 O O . LEU A 1 105 ? 1.317 16.320 44.164 1.00 43.50 105 LEU A O 1
ATOM 774 N N . SER A 1 106 ? 2.736 17.346 45.554 1.00 43.56 106 SER A N 1
ATOM 775 C CA . SER A 1 106 ? 1.837 17.408 46.703 1.00 43.56 106 SER A CA 1
ATOM 776 C C . SER A 1 106 ? 1.872 18.826 47.246 1.00 43.56 106 SER A C 1
ATOM 778 O O . SER A 1 106 ? 2.795 19.255 47.930 1.00 43.56 106 SER A O 1
ATOM 780 N N . GLN A 1 107 ? 0.847 19.556 46.831 1.00 41.25 107 GLN A N 1
ATOM 781 C CA . GLN A 1 107 ? 0.409 20.845 47.327 1.00 41.25 107 GLN A CA 1
ATOM 782 C C . GLN A 1 107 ? 0.153 20.761 48.840 1.00 41.25 107 GLN A C 1
ATOM 784 O O . GLN A 1 107 ? -0.681 19.974 49.281 1.00 41.25 107 GLN A O 1
ATOM 789 N N . ALA A 1 108 ? 0.822 21.603 49.626 1.00 34.16 108 ALA A N 1
ATOM 790 C CA . ALA A 1 108 ? 0.404 21.918 50.987 1.00 34.16 108 ALA A CA 1
ATOM 791 C C . ALA A 1 108 ? 0.499 23.431 51.205 1.00 34.16 108 ALA A C 1
ATOM 793 O O . ALA A 1 108 ? 1.565 24.039 51.178 1.00 34.16 108 ALA A O 1
ATOM 794 N N . SER A 1 109 ? -0.681 24.019 51.351 1.00 37.94 109 SER A N 1
ATOM 795 C CA . SER A 1 109 ? -0.963 25.407 51.690 1.00 37.94 109 SER A CA 1
ATOM 796 C C . SER A 1 109 ? -0.654 25.684 53.164 1.00 37.94 109 SER A C 1
ATOM 798 O O . SER A 1 109 ? -1.101 24.906 54.007 1.00 37.94 109 SER A O 1
ATOM 800 N N . SER A 1 110 ? 0.007 26.816 53.460 1.00 42.66 110 SER A N 1
ATOM 801 C CA . SER A 1 110 ? -0.285 27.793 54.543 1.00 42.66 110 SER A CA 1
ATOM 802 C C . SER A 1 110 ? 0.988 28.432 55.124 1.00 42.66 110 SER A C 1
ATOM 804 O O . SER A 1 110 ? 1.923 27.723 55.475 1.00 42.66 110 SER A O 1
ATOM 806 N N . GLY A 1 111 ? 0.967 29.755 55.340 1.00 34.81 111 GLY A N 1
ATOM 807 C CA . GLY A 1 111 ? 1.777 30.398 56.388 1.00 34.81 111 GLY A CA 1
ATOM 808 C C . GLY A 1 111 ? 2.779 31.461 55.930 1.00 34.81 111 GLY A C 1
ATOM 809 O O . GLY A 1 111 ? 3.910 31.164 55.576 1.00 34.81 111 GLY A O 1
ATOM 810 N N . SER A 1 112 ? 2.350 32.718 56.015 1.00 39.69 112 SER A N 1
ATOM 811 C CA . SER A 1 112 ? 3.151 33.947 55.948 1.00 39.69 112 SER A CA 1
ATOM 812 C C . SER A 1 112 ? 4.310 33.985 56.958 1.00 39.69 112 SER A C 1
ATOM 814 O O . SER A 1 112 ? 4.051 33.824 58.147 1.00 39.69 112 SER A O 1
ATOM 816 N N . ALA A 1 113 ? 5.525 34.337 56.512 1.00 39.72 113 ALA A N 1
ATOM 817 C CA . ALA A 1 113 ? 6.443 35.278 57.181 1.00 39.72 113 ALA A CA 1
ATOM 818 C C . ALA A 1 113 ? 7.718 35.492 56.338 1.00 39.72 113 ALA A C 1
ATOM 820 O O . ALA A 1 113 ? 8.469 34.556 56.080 1.00 39.72 113 ALA A O 1
ATOM 821 N N . ILE A 1 114 ? 7.976 36.740 55.939 1.00 43.41 114 ILE A N 1
ATOM 822 C CA . ILE A 1 114 ? 9.279 37.209 55.440 1.00 43.41 114 ILE A CA 1
ATOM 823 C C . ILE A 1 114 ? 10.177 37.450 56.666 1.00 43.41 114 ILE A C 1
ATOM 825 O O . ILE A 1 114 ? 9.709 38.051 57.636 1.00 43.41 114 ILE A O 1
ATOM 829 N N . PRO A 1 115 ? 11.461 37.058 56.623 1.00 42.59 115 PRO A N 1
ATOM 830 C CA . PRO A 1 115 ? 12.484 38.068 56.879 1.00 42.59 115 PRO A CA 1
ATOM 831 C C . PRO A 1 115 ? 13.662 38.026 55.896 1.00 42.59 115 PRO A C 1
ATOM 833 O O . PRO A 1 115 ? 13.995 37.014 55.287 1.00 42.59 115 PRO A O 1
ATOM 836 N N . ALA A 1 116 ? 14.247 39.212 55.764 1.00 39.44 116 ALA A N 1
ATOM 837 C CA . ALA A 1 116 ? 15.358 39.622 54.920 1.00 39.44 116 ALA A CA 1
ATOM 838 C C . ALA A 1 116 ? 16.738 39.064 55.344 1.00 39.44 116 ALA A C 1
ATOM 840 O O . ALA A 1 116 ? 16.872 38.501 56.427 1.00 39.44 116 ALA A O 1
ATOM 841 N N . VAL A 1 117 ? 17.751 39.426 54.527 1.00 42.69 117 VAL A N 1
ATOM 842 C CA . VAL A 1 117 ? 19.229 39.377 54.716 1.00 42.69 117 VAL A CA 1
ATOM 843 C C . VAL A 1 117 ? 19.877 38.122 54.103 1.00 42.69 117 VAL A C 1
ATOM 845 O O . VAL A 1 117 ? 19.525 37.020 54.489 1.00 42.69 117 VAL A O 1
ATOM 848 N N . GLY A 1 118 ? 20.830 38.142 53.158 1.00 34.12 118 GLY A N 1
ATOM 849 C CA . GLY A 1 118 ? 21.661 39.143 52.460 1.00 34.12 118 GLY A CA 1
ATOM 850 C C . GLY A 1 118 ? 22.609 38.388 51.471 1.00 34.12 118 GLY A C 1
ATOM 851 O O . GLY A 1 118 ? 22.594 37.158 51.487 1.00 34.12 118 GLY A O 1
ATOM 852 N N . PRO A 1 119 ? 23.383 39.052 50.582 1.00 46.22 119 PRO A N 1
ATOM 853 C CA . PRO A 1 119 ? 24.108 38.414 49.459 1.00 46.22 119 PRO A CA 1
ATOM 854 C C . PRO A 1 119 ? 25.627 38.217 49.752 1.00 46.22 119 PRO A C 1
ATOM 856 O O . PRO A 1 119 ? 26.040 38.406 50.893 1.00 46.22 119 PRO A O 1
ATOM 859 N N . PRO A 1 120 ? 26.494 37.993 48.739 1.00 46.88 120 PRO A N 1
ATOM 860 C CA . PRO A 1 120 ? 26.938 36.730 48.132 1.00 46.88 120 PRO A CA 1
ATOM 861 C C . PRO A 1 120 ? 28.411 36.371 48.479 1.00 46.88 120 PRO A C 1
ATOM 863 O O . PRO A 1 120 ? 29.125 37.181 49.067 1.00 46.88 120 PRO A O 1
ATOM 866 N N . VAL A 1 121 ? 28.894 35.206 48.027 1.00 43.22 121 VAL A N 1
ATOM 867 C CA . VAL A 1 121 ? 30.310 34.956 47.666 1.00 43.22 121 VAL A CA 1
ATOM 868 C C . VAL A 1 121 ? 30.380 33.955 46.525 1.00 43.22 121 VAL A C 1
ATOM 870 O O . VAL A 1 121 ? 29.599 32.979 46.569 1.00 43.22 121 VAL A O 1
#

pLDDT: mean 74.24, std 23.75, range [34.12, 98.5]

Radius of gyration: 38.54 Å; chains: 1; bounding box: 69×44×111 Å

Foldseek 3Di:
DPPPVVVVVVVVVVVVVVVVVVVVVVVVVVVVVVVVVVVVVVVVVVVVVVVVVVVVVVVVVVVVVVVVVVVQDFDDDVPDDTDGDDDPDDDPDDDDDDDDDPDDPDDDDDDDDDDDDDDDD

Organism: NCBI:txid29920

Sequence (121 aa):
MPFDLGLLDLKLTCCAIVGDKLKTARDAADTLNRQVSEIQGRHDRLVADHDRTFRQRDEALRRLAAVAETASRPIRVPGAPSIPVTSAGVSVGGSGSTAAVSGLLSQASSGSAIPAVGPPV